Protein AF-A0A957VBH9-F1 (afdb_monomer_lite)

Foldseek 3Di:
DDFDDDPNHGADCPCVRNHDDDADPVCVPPPPVVVVCCVVVVDHDYDPPDPPVLVQVLLLQLLVLCVVQPQACVPVDPSSVRHGHPDDRCVVDPVVVSVVSNVDDPSVD

pLDDT: mean 92.96, std 6.67, range [58.19, 98.56]

Structure (mmCIF, N/CA/C/O backbone):
data_AF-A0A957VBH9-F1
#
_entry.id   AF-A0A957VBH9-F1
#
loop_
_atom_site.group_PDB
_atom_site.id
_atom_site.type_symbol
_atom_site.label_atom_id
_atom_site.label_alt_id
_atom_site.label_comp_id
_atom_site.label_asym_id
_atom_site.label_entity_id
_atom_site.label_seq_id
_atom_site.pdbx_PDB_ins_code
_atom_site.Cartn_x
_atom_site.Cartn_y
_atom_site.Cartn_z
_atom_site.occupancy
_atom_site.B_iso_or_equiv
_atom_site.auth_seq_id
_atom_site.auth_comp_id
_atom_site.auth_asym_id
_atom_site.auth_atom_id
_atom_site.pdbx_PDB_model_num
ATOM 1 N N . MET A 1 1 ? -24.168 -15.948 -15.153 1.00 58.19 1 MET A N 1
ATOM 2 C CA . MET A 1 1 ? -23.701 -15.420 -13.856 1.00 58.19 1 MET A CA 1
ATOM 3 C C . MET A 1 1 ? -22.205 -15.680 -13.802 1.00 58.19 1 MET A C 1
ATOM 5 O O . MET A 1 1 ? -21.815 -16.838 -13.860 1.00 58.19 1 MET A O 1
ATOM 9 N N . THR A 1 2 ? -21.379 -14.638 -13.876 1.00 79.75 2 THR A N 1
ATOM 10 C CA . THR A 1 2 ? -19.918 -14.786 -13.982 1.00 79.75 2 THR A CA 1
ATOM 11 C C . THR A 1 2 ? -19.342 -15.038 -12.594 1.00 79.75 2 THR A C 1
ATOM 13 O O . THR A 1 2 ? -19.565 -14.238 -11.690 1.00 79.75 2 THR A O 1
ATOM 16 N N . ILE A 1 3 ? -18.643 -16.158 -12.412 1.00 89.94 3 ILE A N 1
ATOM 17 C CA . ILE A 1 3 ? -17.927 -16.465 -11.169 1.00 89.94 3 ILE A CA 1
ATOM 18 C C . ILE A 1 3 ? -16.687 -15.576 -11.122 1.00 89.94 3 ILE A C 1
ATOM 20 O O . ILE A 1 3 ? -15.895 -15.575 -12.064 1.00 89.94 3 ILE A O 1
ATOM 24 N N . LEU A 1 4 ? -16.519 -14.821 -10.037 1.00 93.75 4 LEU A N 1
ATOM 25 C CA . LEU A 1 4 ? -15.296 -14.062 -9.813 1.00 93.75 4 LEU A CA 1
ATOM 26 C C . LEU A 1 4 ? -14.221 -15.002 -9.259 1.00 93.75 4 LEU A C 1
ATOM 28 O O . LEU A 1 4 ? -14.468 -15.737 -8.303 1.00 93.75 4 LEU A O 1
ATOM 32 N N . THR A 1 5 ? -13.033 -14.981 -9.859 1.00 95.12 5 THR A N 1
ATOM 33 C CA . THR A 1 5 ? -11.913 -15.844 -9.464 1.00 95.12 5 THR A CA 1
ATOM 34 C C . THR A 1 5 ? -10.653 -15.030 -9.193 1.00 95.12 5 THR A C 1
ATOM 36 O O . THR A 1 5 ? -10.381 -14.080 -9.923 1.00 95.12 5 THR A O 1
ATOM 39 N N . SER A 1 6 ? -9.843 -15.446 -8.218 1.00 92.88 6 SER A N 1
ATOM 40 C CA . SER A 1 6 ? -8.485 -14.941 -7.976 1.00 92.88 6 SER A CA 1
ATOM 41 C C . SER A 1 6 ? -7.496 -16.098 -8.063 1.00 92.88 6 SER A C 1
ATOM 43 O O . SER A 1 6 ? -7.688 -17.115 -7.400 1.00 92.88 6 SER A O 1
ATOM 45 N N . ASN A 1 7 ? -6.474 -15.986 -8.918 1.00 94.19 7 ASN A N 1
ATOM 46 C CA . ASN A 1 7 ? -5.524 -17.074 -9.202 1.00 94.19 7 ASN A CA 1
ATOM 47 C C . ASN A 1 7 ? -6.211 -18.421 -9.526 1.00 94.19 7 ASN A C 1
ATOM 49 O O . ASN A 1 7 ? -5.769 -19.479 -9.087 1.00 94.19 7 ASN A O 1
ATOM 53 N N . GLY A 1 8 ? -7.330 -18.380 -10.262 1.00 93.88 8 GLY A N 1
ATOM 54 C CA . GLY A 1 8 ? -8.121 -19.565 -10.625 1.00 93.88 8 GLY A CA 1
ATOM 55 C C . GLY A 1 8 ? -9.020 -20.122 -9.513 1.00 93.88 8 GLY A C 1
ATOM 56 O O . GLY A 1 8 ? -9.775 -21.058 -9.760 1.00 93.88 8 GLY A O 1
ATOM 57 N N . VAL A 1 9 ? -8.992 -19.543 -8.310 1.00 93.94 9 VAL A N 1
ATOM 58 C CA . VAL A 1 9 ? -9.848 -19.935 -7.184 1.00 93.94 9 VAL A CA 1
ATOM 59 C C . VAL A 1 9 ? -11.104 -19.073 -7.174 1.00 93.94 9 VAL A C 1
ATOM 61 O O . VAL A 1 9 ? -11.013 -17.845 -7.194 1.00 93.94 9 VAL A O 1
ATOM 64 N N . ALA A 1 10 ? -12.278 -19.704 -7.141 1.00 95.94 10 ALA A N 1
ATOM 65 C CA . ALA A 1 10 ? -13.549 -18.998 -7.009 1.00 95.94 10 ALA A CA 1
ATOM 66 C C . ALA A 1 10 ? -13.613 -18.248 -5.672 1.00 95.94 10 ALA A C 1
ATOM 68 O O . ALA A 1 10 ? -13.325 -18.815 -4.618 1.00 95.94 10 ALA A O 1
ATOM 69 N N . LEU A 1 11 ? -13.986 -16.971 -5.725 1.00 93.88 11 LEU A N 1
ATOM 70 C CA . LEU A 1 11 ? -14.163 -16.156 -4.532 1.00 93.88 11 LEU A CA 1
ATOM 71 C C . LEU A 1 11 ? -15.527 -16.439 -3.896 1.00 93.88 11 LEU A C 1
ATOM 73 O O . LEU A 1 11 ? -16.543 -16.512 -4.589 1.00 93.88 11 LEU A O 1
ATOM 77 N N . ASP A 1 12 ? -15.546 -16.565 -2.571 1.00 93.44 12 ASP A N 1
ATOM 78 C CA . ASP A 1 12 ? -16.783 -16.573 -1.793 1.00 93.44 12 ASP A CA 1
ATOM 79 C C . ASP A 1 12 ? -17.334 -15.146 -1.745 1.00 93.44 12 ASP A C 1
ATOM 81 O O . ASP A 1 12 ? -16.780 -14.283 -1.068 1.00 93.44 12 ASP A O 1
ATOM 85 N N . LEU A 1 13 ? -18.404 -14.902 -2.503 1.00 92.75 13 LEU A N 1
ATOM 86 C CA . LEU A 1 13 ? -19.056 -13.596 -2.604 1.00 92.75 13 LEU A CA 1
ATOM 87 C C . LEU A 1 13 ? -20.150 -13.388 -1.545 1.00 92.75 13 LEU A C 1
ATOM 89 O O . LEU A 1 13 ? -20.946 -12.456 -1.663 1.00 92.75 13 LEU A O 1
ATOM 93 N N . SER A 1 14 ? -20.244 -14.259 -0.535 1.00 93.12 14 SER A N 1
ATOM 94 C CA . SER A 1 14 ? -21.171 -14.051 0.575 1.00 93.12 14 SER A CA 1
ATOM 95 C C . SER A 1 14 ? -20.789 -12.792 1.368 1.00 93.12 14 SER A C 1
ATOM 97 O O . SER A 1 14 ? -19.600 -12.501 1.517 1.00 93.12 14 SER A O 1
ATOM 99 N N . PRO A 1 15 ? -21.759 -12.061 1.951 1.00 88.62 15 PRO A N 1
ATOM 100 C CA . PRO A 1 15 ? -21.479 -10.823 2.688 1.00 88.62 15 PRO A CA 1
ATOM 101 C C . PRO A 1 15 ? -20.463 -10.970 3.831 1.00 88.62 15 PRO A C 1
ATOM 103 O O . PRO A 1 15 ? -19.804 -10.006 4.199 1.00 88.62 15 PRO A O 1
ATOM 106 N N . ALA A 1 16 ? -20.315 -12.179 4.384 1.00 86.81 16 ALA A N 1
ATOM 107 C CA . ALA A 1 16 ? -19.354 -12.474 5.445 1.00 86.81 16 ALA A CA 1
ATOM 108 C C . ALA A 1 16 ? -17.891 -12.543 4.959 1.00 86.81 16 ALA A C 1
ATOM 110 O O . ALA A 1 16 ? -16.970 -12.460 5.770 1.00 86.81 16 ALA A O 1
ATOM 111 N N . ARG A 1 17 ? -17.663 -12.747 3.656 1.00 88.88 17 ARG A N 1
ATOM 112 C CA . ARG A 1 17 ? -16.328 -12.867 3.040 1.00 88.88 17 ARG A CA 1
ATOM 113 C C . ARG A 1 17 ? -16.053 -11.796 1.990 1.00 88.88 17 ARG A C 1
ATOM 115 O O . ARG A 1 17 ? -14.892 -11.537 1.684 1.00 88.88 17 ARG A O 1
ATOM 122 N N . PHE A 1 18 ? -17.101 -11.177 1.458 1.00 91.00 18 PHE A N 1
ATOM 123 C CA . PHE A 1 18 ? -17.038 -10.177 0.407 1.00 91.00 18 PHE A CA 1
ATOM 124 C C . PHE A 1 18 ? -17.988 -9.024 0.740 1.00 91.00 18 PHE A C 1
ATOM 126 O O . PHE A 1 18 ? -19.188 -9.077 0.474 1.00 91.00 18 PHE A O 1
ATOM 133 N N . GLY A 1 19 ? -17.438 -7.984 1.360 1.00 89.69 19 GLY A N 1
ATOM 134 C CA . GLY A 1 19 ? -18.187 -6.831 1.844 1.00 89.69 19 GLY A CA 1
ATOM 135 C C . GLY A 1 19 ? -17.268 -5.654 2.159 1.00 89.69 19 GLY A C 1
ATOM 136 O O . GLY A 1 19 ? -16.061 -5.704 1.911 1.00 89.69 19 GLY A O 1
ATOM 137 N N . GLU A 1 20 ? -17.848 -4.582 2.688 1.00 92.12 20 GLU A N 1
ATOM 138 C CA . GLU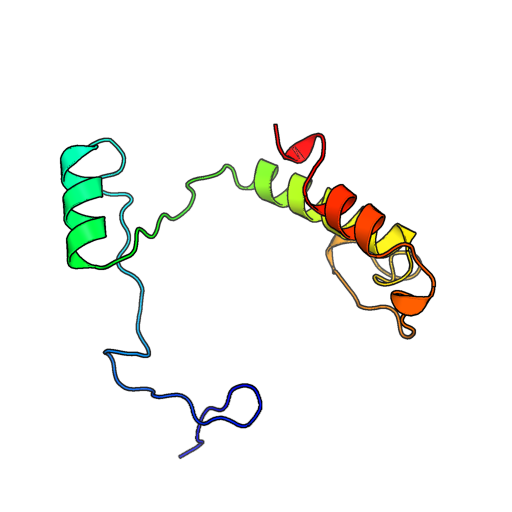 A 1 20 ? -17.098 -3.392 3.086 1.00 92.12 20 GLU A CA 1
ATOM 139 C C . GLU A 1 20 ? -16.493 -3.553 4.485 1.00 92.12 20 GLU A C 1
ATOM 141 O O . GLU A 1 20 ? -17.094 -4.151 5.376 1.00 92.12 20 GLU A O 1
ATOM 146 N N . LEU A 1 21 ? -15.302 -2.985 4.687 1.00 93.31 21 LEU A N 1
ATOM 147 C CA . LEU A 1 21 ? -14.685 -2.900 6.009 1.00 93.31 21 LEU A CA 1
ATOM 148 C C . LEU A 1 21 ? -15.298 -1.742 6.795 1.00 93.31 21 LEU A C 1
ATOM 150 O O . LEU A 1 21 ? -15.408 -0.625 6.284 1.00 93.31 21 LEU A O 1
ATOM 154 N N . ARG A 1 22 ? -15.624 -1.985 8.066 1.00 94.31 22 ARG A N 1
ATOM 155 C CA . ARG A 1 22 ? -16.129 -0.947 8.966 1.00 94.31 22 ARG A CA 1
ATOM 156 C C . ARG A 1 22 ? -15.026 0.060 9.291 1.00 94.31 22 ARG A C 1
ATOM 158 O O . ARG A 1 22 ? -13.986 -0.288 9.850 1.00 94.31 22 ARG A O 1
ATOM 165 N N . GLU A 1 23 ? -15.274 1.328 8.984 1.00 97.00 23 GLU A N 1
ATOM 166 C CA . GLU A 1 23 ? -14.364 2.422 9.334 1.00 97.00 23 GLU A CA 1
ATOM 167 C C . GLU A 1 23 ? -14.244 2.596 10.853 1.00 97.00 23 GLU A C 1
ATOM 169 O O . GLU A 1 23 ? -15.202 2.405 11.601 1.00 97.00 23 GLU A O 1
ATOM 174 N N . SER A 1 24 ? -13.043 2.947 11.310 1.00 98.06 24 SER A N 1
ATOM 175 C CA . SER A 1 24 ? -12.691 3.130 12.726 1.00 98.06 24 SER A CA 1
ATOM 176 C C . SER A 1 24 ? -12.241 4.553 13.063 1.00 98.06 24 SER A C 1
ATOM 178 O O . SER A 1 24 ? -11.749 4.817 14.159 1.00 98.06 24 SER A O 1
ATOM 180 N N . ASN A 1 25 ? -12.417 5.492 12.132 1.00 97.62 25 ASN A N 1
ATOM 181 C CA . ASN A 1 25 ? -12.086 6.904 12.321 1.00 97.62 25 ASN A CA 1
ATOM 182 C C . ASN A 1 25 ? -12.875 7.556 13.476 1.00 97.62 25 ASN A C 1
ATOM 184 O O . ASN A 1 25 ? -12.354 8.464 14.118 1.00 97.62 25 ASN A O 1
ATOM 188 N N . ASP A 1 26 ? -14.088 7.073 13.770 1.00 97.62 26 ASP A N 1
ATOM 189 C CA . ASP A 1 26 ? -14.964 7.536 14.859 1.00 97.62 26 ASP A CA 1
ATOM 190 C C . ASP A 1 26 ? -14.362 7.338 16.259 1.00 97.62 26 ASP A C 1
ATOM 192 O O . ASP A 1 26 ? -14.668 8.090 17.181 1.00 97.62 26 ASP A O 1
ATOM 196 N N . ILE A 1 27 ? -13.485 6.343 16.413 1.00 97.75 27 ILE A N 1
ATOM 197 C CA . ILE A 1 27 ? -12.894 5.941 17.697 1.00 97.75 27 ILE A CA 1
ATOM 198 C C . ILE A 1 27 ? -11.383 6.186 17.772 1.00 97.75 27 ILE A C 1
ATOM 200 O O . ILE A 1 27 ? -10.731 5.709 18.699 1.00 97.75 27 ILE A O 1
ATOM 204 N N . LEU A 1 28 ? -10.814 6.945 16.830 1.00 96.38 28 LEU A N 1
ATOM 205 C CA . LEU A 1 28 ? -9.364 7.135 16.684 1.00 96.38 28 LEU A CA 1
ATOM 206 C C . LEU A 1 28 ? -8.665 7.615 17.971 1.00 96.38 28 LEU A C 1
ATOM 208 O O . LEU A 1 28 ? -7.526 7.240 18.238 1.00 96.38 28 LEU A O 1
ATOM 212 N N . THR A 1 29 ? -9.343 8.424 18.784 1.00 97.19 29 THR A N 1
ATOM 213 C CA . THR A 1 29 ? -8.800 8.987 20.032 1.00 97.19 29 THR A CA 1
ATOM 214 C C . THR A 1 29 ? -9.096 8.138 21.273 1.00 97.19 29 THR A C 1
ATOM 216 O O . THR A 1 29 ? -8.655 8.483 22.369 1.00 97.19 29 THR A O 1
ATOM 219 N N . SER A 1 30 ? -9.811 7.017 21.132 1.00 98.06 30 SER A N 1
ATOM 220 C CA . SER A 1 30 ? -10.216 6.152 22.242 1.00 98.06 30 SER A CA 1
ATOM 221 C C . SER A 1 30 ? -9.482 4.817 22.203 1.00 98.06 30 SER A C 1
ATOM 223 O O . SER A 1 30 ? -9.923 3.845 21.594 1.00 98.06 30 SER A O 1
ATOM 225 N N . ALA A 1 31 ? -8.366 4.730 22.928 1.00 97.75 31 ALA A N 1
ATOM 226 C CA . ALA A 1 31 ? -7.575 3.502 23.002 1.00 97.75 31 ALA A CA 1
ATOM 227 C C . ALA A 1 31 ? -8.369 2.285 23.524 1.00 97.75 31 ALA A C 1
ATOM 229 O O . ALA A 1 31 ? -8.064 1.155 23.150 1.00 97.75 31 ALA A O 1
ATOM 230 N N . GLY A 1 32 ? -9.368 2.502 24.391 1.00 98.56 32 GLY A N 1
ATOM 231 C CA . GLY A 1 32 ? -10.268 1.446 24.869 1.00 98.56 32 GLY A CA 1
ATOM 232 C C . GLY A 1 32 ? -11.147 0.903 23.746 1.00 98.56 32 GLY A C 1
ATOM 233 O O . GLY A 1 32 ? -11.062 -0.281 23.431 1.00 98.56 32 GLY A O 1
ATOM 234 N N . ALA A 1 33 ? -11.881 1.791 23.071 1.00 98.31 33 ALA A N 1
ATOM 235 C CA . ALA A 1 33 ? -12.763 1.417 21.968 1.00 98.31 33 ALA A CA 1
ATOM 236 C C . ALA A 1 33 ? -11.996 0.794 20.787 1.00 98.31 33 ALA A C 1
ATOM 238 O O . ALA A 1 33 ? -12.498 -0.112 20.128 1.00 98.31 33 ALA A O 1
ATOM 239 N N . LEU A 1 34 ? -10.756 1.236 20.538 1.00 98.38 34 LEU A N 1
ATOM 240 C CA . LEU A 1 34 ? -9.877 0.623 19.538 1.00 98.38 34 LEU A CA 1
ATOM 241 C C . LEU A 1 34 ? -9.547 -0.836 19.875 1.00 98.38 34 LEU A C 1
ATOM 243 O O . LEU A 1 34 ? -9.588 -1.691 18.993 1.00 98.38 34 LEU A O 1
ATOM 247 N N . ARG A 1 35 ? -9.233 -1.136 21.142 1.00 98.50 35 ARG A N 1
ATOM 248 C CA . ARG A 1 35 ? -8.967 -2.514 21.584 1.00 98.50 35 ARG A CA 1
ATOM 249 C C . ARG A 1 35 ? -10.217 -3.383 21.523 1.00 98.50 35 ARG A C 1
ATOM 251 O O . ARG A 1 35 ? -10.112 -4.526 21.095 1.00 98.50 35 ARG A O 1
ATOM 258 N N . GLU A 1 36 ? -11.365 -2.842 21.919 1.00 98.38 36 GLU A N 1
ATOM 259 C CA . GLU A 1 36 ? -12.655 -3.536 21.838 1.00 98.38 36 GLU A CA 1
ATOM 260 C C . GLU A 1 36 ? -12.987 -3.898 20.387 1.00 98.38 36 GLU A C 1
ATOM 262 O O . GLU A 1 36 ? -13.148 -5.076 20.079 1.00 98.38 36 GLU A O 1
ATOM 267 N N . ARG A 1 37 ? -12.947 -2.929 19.461 1.00 97.69 37 ARG A N 1
ATOM 268 C CA . ARG A 1 37 ? -13.238 -3.188 18.042 1.00 97.69 37 ARG A CA 1
ATOM 269 C C . ARG A 1 37 ? -12.243 -4.159 17.407 1.00 97.69 37 ARG A C 1
ATOM 271 O O . ARG A 1 37 ? -12.652 -5.030 16.651 1.00 97.69 37 ARG A O 1
ATOM 278 N N . MET A 1 38 ? -10.954 -4.062 17.740 1.00 97.88 38 MET A N 1
ATOM 279 C CA . MET A 1 38 ? -9.955 -5.029 17.272 1.00 97.88 38 MET A CA 1
ATOM 280 C C . MET A 1 38 ? -10.242 -6.449 17.784 1.00 97.88 38 MET A C 1
ATOM 282 O O . MET A 1 38 ? -10.044 -7.409 17.044 1.00 97.88 38 MET A O 1
ATOM 286 N N . ALA A 1 39 ? -10.691 -6.599 19.034 1.00 98.19 39 ALA A N 1
ATOM 287 C CA . ALA A 1 39 ? -11.031 -7.902 19.603 1.00 98.19 39 ALA A CA 1
ATOM 288 C C . ALA A 1 39 ? -12.312 -8.496 18.989 1.00 98.19 39 ALA A C 1
ATOM 290 O O . ALA A 1 39 ? -12.381 -9.708 18.798 1.00 98.19 39 ALA A O 1
ATOM 291 N N . GLU A 1 40 ? -13.299 -7.656 18.674 1.00 96.62 40 GLU A N 1
ATOM 292 C CA . GLU A 1 40 ? -14.577 -8.063 18.078 1.00 96.62 40 GLU A CA 1
ATOM 293 C C . GLU A 1 40 ? -14.458 -8.383 16.581 1.00 96.62 40 GLU A C 1
ATOM 295 O O . GLU A 1 40 ? -14.941 -9.417 16.126 1.00 96.62 40 GLU A O 1
ATOM 300 N N . GLU A 1 41 ? -13.805 -7.508 15.816 1.00 94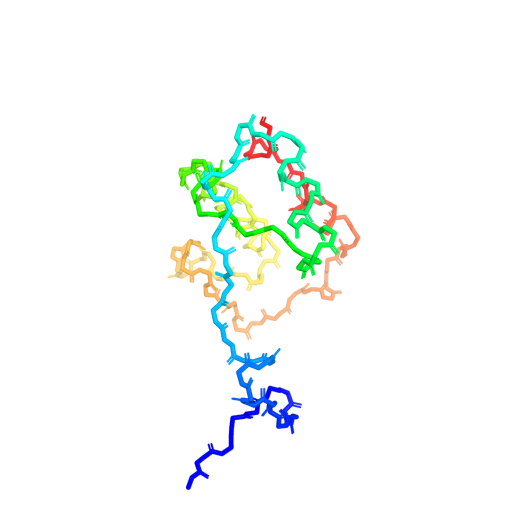.00 41 GLU A N 1
ATOM 301 C CA . GLU A 1 41 ? -13.772 -7.563 14.349 1.00 94.00 41 GLU A CA 1
ATOM 302 C C . GLU A 1 41 ? -12.488 -8.220 13.811 1.00 94.00 41 GLU A C 1
ATOM 304 O O . GLU A 1 41 ? -12.446 -8.681 12.671 1.00 94.00 41 GLU A O 1
ATOM 309 N N . GLY A 1 42 ? -11.410 -8.264 14.604 1.00 95.88 42 GLY A N 1
ATOM 310 C CA . GLY A 1 42 ? -10.099 -8.775 14.185 1.00 95.88 42 GLY A CA 1
ATOM 311 C C . GLY A 1 42 ? -9.293 -7.816 13.299 1.00 95.88 42 GLY A C 1
ATOM 312 O O . GLY A 1 42 ? -8.210 -8.177 12.833 1.00 95.88 42 GLY A O 1
ATOM 313 N N . TYR A 1 43 ? -9.796 -6.603 13.057 1.00 96.25 43 TYR A N 1
ATOM 314 C CA . TYR A 1 43 ? -9.124 -5.561 12.285 1.00 96.25 43 TYR A CA 1
ATOM 315 C C . TYR A 1 43 ? -9.529 -4.158 12.755 1.00 96.25 43 TYR A C 1
ATOM 317 O O . TYR A 1 43 ? -10.531 -3.964 13.441 1.00 96.25 43 TYR A O 1
ATOM 325 N N . LEU A 1 44 ? -8.754 -3.160 12.327 1.00 97.62 44 LEU A N 1
ATOM 326 C CA . LEU A 1 44 ? -9.109 -1.745 12.390 1.00 97.62 44 LEU A CA 1
ATOM 327 C C . LEU A 1 44 ? -8.842 -1.129 11.020 1.00 97.62 44 LEU A C 1
ATOM 329 O O . LEU A 1 44 ? -7.724 -1.200 10.509 1.00 97.62 44 LEU A O 1
ATOM 333 N N . PHE A 1 45 ? -9.867 -0.531 10.422 1.00 97.19 45 PHE A N 1
ATOM 334 C CA . PHE A 1 45 ? -9.745 0.133 9.131 1.00 97.19 45 PHE A CA 1
ATOM 335 C C . PHE A 1 45 ? -9.854 1.647 9.301 1.00 97.19 45 PHE A C 1
ATOM 337 O O . PHE A 1 45 ? -10.871 2.157 9.767 1.00 97.19 45 PHE A O 1
ATOM 344 N N . PHE A 1 46 ? -8.806 2.367 8.905 1.00 96.94 46 PHE A N 1
ATOM 345 C CA . PHE A 1 46 ? -8.763 3.824 8.954 1.00 96.94 46 PHE A CA 1
ATOM 346 C C . PHE A 1 46 ? -8.625 4.404 7.554 1.00 96.94 46 PHE A C 1
ATOM 348 O O . PHE A 1 46 ? -7.726 4.029 6.797 1.00 96.94 46 PHE A O 1
ATOM 355 N N . ARG A 1 47 ? -9.459 5.391 7.233 1.00 95.69 47 ARG A N 1
ATOM 356 C CA . ARG A 1 47 ? -9.258 6.238 6.057 1.00 95.69 47 ARG A CA 1
ATOM 357 C C . ARG A 1 47 ? -8.422 7.452 6.425 1.00 95.69 47 ARG A C 1
ATOM 359 O O . ARG A 1 47 ? -8.650 8.066 7.461 1.00 95.69 47 ARG A O 1
ATOM 366 N N . GLY A 1 48 ? -7.465 7.807 5.569 1.00 94.06 48 GLY A N 1
ATOM 367 C CA . GLY A 1 48 ? -6.674 9.031 5.736 1.00 94.06 48 GLY A CA 1
ATOM 368 C C . GLY A 1 48 ? -5.849 9.085 7.025 1.00 94.06 48 GLY A C 1
ATOM 369 O O . GLY A 1 48 ? -5.594 10.176 7.519 1.00 94.06 48 GLY A O 1
ATOM 370 N N . LEU A 1 49 ? -5.451 7.931 7.581 1.00 94.19 49 LEU A N 1
ATOM 371 C CA . LEU A 1 49 ? -4.617 7.880 8.790 1.00 94.19 49 LEU A CA 1
ATOM 372 C C . LEU A 1 49 ? -3.245 8.535 8.571 1.00 94.19 49 LEU A C 1
ATOM 374 O O . LEU A 1 49 ? -2.713 9.175 9.470 1.00 94.19 49 LEU A O 1
ATOM 378 N N . MET A 1 50 ? -2.695 8.372 7.367 1.00 91.94 50 MET A N 1
ATOM 379 C CA . MET A 1 50 ? -1.449 8.997 6.930 1.00 91.94 50 MET A CA 1
ATOM 380 C C . MET A 1 50 ? -1.756 10.143 5.956 1.00 91.94 50 MET A C 1
ATOM 382 O O . MET A 1 50 ? -2.647 9.979 5.112 1.00 91.94 50 MET A O 1
ATOM 386 N N . PRO A 1 51 ? -1.006 11.263 6.003 1.00 93.50 51 PRO A N 1
ATOM 387 C CA . PRO A 1 51 ? -1.095 12.308 4.990 1.00 93.50 51 PRO A CA 1
ATOM 388 C C . PRO A 1 51 ? -0.860 11.733 3.592 1.00 93.50 51 PRO A C 1
ATOM 390 O O . PRO A 1 51 ? 0.051 10.929 3.373 1.00 93.50 51 PRO A O 1
ATOM 393 N N . ARG A 1 52 ? -1.687 12.145 2.630 1.00 94.75 52 ARG A N 1
ATOM 394 C CA . ARG A 1 52 ? -1.655 11.608 1.264 1.00 94.75 52 ARG A CA 1
ATOM 395 C C . ARG A 1 52 ? -0.300 11.842 0.599 1.00 94.75 52 ARG A C 1
ATOM 397 O O . ARG A 1 52 ? 0.193 10.976 -0.116 1.00 94.75 52 ARG A O 1
ATOM 404 N N . GLU A 1 53 ? 0.290 13.000 0.842 1.00 94.44 53 GLU A N 1
ATOM 405 C CA . GLU A 1 53 ? 1.563 13.434 0.278 1.00 94.44 53 GLU A CA 1
ATOM 406 C C . GLU A 1 53 ? 2.697 12.527 0.764 1.00 94.44 53 GLU A C 1
ATOM 408 O O . GLU A 1 53 ? 3.454 12.019 -0.056 1.00 94.44 53 GLU A O 1
ATOM 413 N N . THR A 1 54 ? 2.740 12.206 2.062 1.00 93.19 54 THR A N 1
ATOM 414 C CA . THR A 1 54 ? 3.701 11.246 2.632 1.00 93.19 54 THR A CA 1
ATOM 415 C C . THR A 1 54 ? 3.602 9.882 1.949 1.00 93.19 54 THR A C 1
ATOM 417 O O . THR A 1 54 ? 4.614 9.301 1.563 1.00 93.19 54 THR A O 1
ATOM 420 N N . VAL A 1 55 ? 2.380 9.383 1.728 1.00 93.56 55 VAL A N 1
ATOM 421 C CA . VAL A 1 55 ? 2.160 8.102 1.034 1.00 93.56 55 VAL A CA 1
ATOM 422 C C . VAL A 1 55 ? 2.655 8.157 -0.415 1.00 93.56 55 VAL A C 1
ATOM 424 O O . VAL A 1 55 ? 3.235 7.188 -0.908 1.00 93.56 55 VAL A O 1
ATOM 427 N N . LEU A 1 56 ? 2.436 9.273 -1.112 1.00 95.81 56 LEU A N 1
ATOM 428 C CA . LEU A 1 56 ? 2.875 9.436 -2.496 1.00 95.81 56 LEU A CA 1
ATOM 429 C C . LEU A 1 56 ? 4.392 9.558 -2.631 1.00 95.81 56 LEU A C 1
ATOM 431 O O . LEU A 1 56 ? 4.945 8.971 -3.561 1.00 95.81 56 LEU A O 1
ATOM 435 N N . GLU A 1 57 ? 5.060 10.249 -1.712 1.00 95.25 57 GLU A N 1
ATOM 436 C CA . GLU A 1 57 ? 6.523 10.323 -1.696 1.00 95.25 57 GLU A CA 1
ATOM 437 C C . GLU A 1 57 ? 7.145 8.958 -1.382 1.00 95.25 57 GLU A C 1
ATOM 439 O O . GLU A 1 57 ? 8.047 8.514 -2.095 1.00 95.25 57 GLU A O 1
ATOM 444 N N . ALA A 1 58 ? 6.594 8.218 -0.413 1.00 94.25 58 ALA A N 1
ATOM 445 C CA . ALA A 1 58 ? 7.028 6.850 -0.130 1.00 94.25 58 ALA A CA 1
ATOM 446 C C . ALA A 1 58 ? 6.821 5.928 -1.341 1.00 94.25 58 ALA A C 1
ATOM 448 O O . ALA A 1 58 ? 7.723 5.178 -1.724 1.00 94.25 58 ALA A O 1
ATOM 449 N N . ARG A 1 59 ? 5.663 6.032 -2.010 1.00 95.81 59 ARG A N 1
ATOM 450 C CA . ARG A 1 59 ? 5.401 5.327 -3.272 1.00 95.81 59 ARG A CA 1
ATOM 451 C C . ARG A 1 59 ? 6.455 5.681 -4.320 1.00 95.81 59 ARG A C 1
ATOM 453 O O . ARG A 1 59 ? 7.011 4.772 -4.927 1.00 95.81 59 ARG A O 1
ATOM 460 N N . ARG A 1 60 ? 6.745 6.967 -4.533 1.00 96.56 60 ARG A N 1
ATOM 461 C CA . ARG A 1 60 ? 7.750 7.415 -5.506 1.00 96.56 60 ARG A CA 1
ATOM 462 C C . ARG A 1 60 ? 9.115 6.803 -5.217 1.00 96.56 60 ARG A C 1
ATOM 464 O O . ARG A 1 60 ? 9.754 6.297 -6.137 1.00 96.56 60 ARG A O 1
ATOM 471 N N . GLU A 1 61 ? 9.536 6.805 -3.956 1.00 96.12 61 GLU A N 1
ATOM 472 C CA . GLU A 1 61 ? 10.823 6.248 -3.543 1.00 96.12 61 GLU A CA 1
ATOM 473 C C . GLU A 1 61 ? 10.921 4.739 -3.832 1.00 96.12 61 GLU A C 1
ATOM 475 O O . GLU A 1 61 ? 11.926 4.277 -4.374 1.00 96.12 61 GLU A O 1
ATOM 480 N N . ILE A 1 62 ? 9.865 3.971 -3.539 1.00 95.81 62 ILE A N 1
ATOM 481 C CA . ILE A 1 62 ? 9.796 2.538 -3.875 1.00 95.81 62 ILE A CA 1
ATOM 482 C C . ILE A 1 62 ? 9.922 2.340 -5.386 1.00 95.81 62 ILE A C 1
ATOM 484 O O . ILE A 1 62 ? 10.752 1.551 -5.837 1.00 95.81 62 ILE A O 1
ATOM 488 N N . LEU A 1 63 ? 9.123 3.058 -6.179 1.00 96.75 63 LEU A N 1
ATOM 489 C CA . LEU A 1 63 ? 9.098 2.871 -7.630 1.00 96.75 63 LEU A CA 1
ATOM 490 C C . LEU A 1 63 ? 10.439 3.258 -8.278 1.00 96.75 63 LEU A C 1
ATOM 492 O O . LEU A 1 63 ? 10.877 2.591 -9.210 1.00 96.75 63 LEU A O 1
ATOM 496 N N . LEU A 1 64 ? 11.146 4.261 -7.745 1.00 96.06 64 LEU A N 1
ATOM 497 C CA . LEU A 1 64 ? 12.503 4.610 -8.185 1.00 96.06 64 LEU A CA 1
ATOM 498 C C . LEU A 1 64 ? 13.518 3.487 -7.926 1.00 96.06 64 LEU A C 1
ATOM 500 O O . LEU A 1 64 ? 14.377 3.230 -8.772 1.00 96.06 64 LEU A O 1
ATOM 504 N N . LYS A 1 65 ? 13.414 2.780 -6.794 1.00 95.19 65 LYS A N 1
ATOM 505 C CA . LYS A 1 65 ? 14.267 1.612 -6.507 1.00 95.19 65 LYS A CA 1
ATOM 506 C C . LYS A 1 65 ? 14.005 0.478 -7.496 1.00 95.19 65 LYS A C 1
ATOM 508 O O . LYS A 1 65 ? 14.954 -0.094 -8.023 1.00 95.19 65 LYS A O 1
ATOM 513 N N . TYR A 1 66 ? 12.737 0.203 -7.807 1.00 96.25 66 TYR A N 1
ATOM 514 C CA . TYR A 1 66 ? 12.369 -0.767 -8.845 1.00 96.25 66 TYR A CA 1
ATOM 515 C C . TYR A 1 66 ? 12.834 -0.338 -10.246 1.00 96.25 66 TYR A C 1
ATOM 517 O O . TYR A 1 66 ? 13.301 -1.175 -11.016 1.00 96.25 66 TYR A O 1
ATOM 525 N N . ALA A 1 67 ? 12.772 0.954 -10.576 1.00 96.00 67 ALA A N 1
ATOM 526 C CA . ALA A 1 67 ? 13.286 1.469 -11.844 1.00 96.00 67 ALA A CA 1
ATOM 527 C C . ALA A 1 67 ? 14.816 1.348 -11.940 1.00 96.00 67 ALA A C 1
ATOM 529 O O . ALA A 1 67 ? 15.344 1.028 -13.000 1.00 96.00 67 ALA A O 1
ATOM 530 N N . THR A 1 68 ? 15.532 1.525 -10.825 1.00 93.88 68 THR A N 1
ATOM 531 C CA . THR A 1 68 ? 16.999 1.387 -10.767 1.00 93.88 68 THR A CA 1
ATOM 532 C C . THR A 1 68 ? 17.455 -0.031 -11.108 1.00 93.88 68 THR A C 1
ATOM 534 O O . THR A 1 68 ? 18.490 -0.203 -11.746 1.00 93.88 68 THR A O 1
ATOM 537 N N . ILE A 1 69 ? 16.680 -1.047 -10.720 1.00 94.44 69 ILE A N 1
ATOM 538 C CA . ILE A 1 69 ? 16.956 -2.442 -11.087 1.00 94.44 69 ILE A CA 1
ATOM 539 C C . ILE A 1 69 ? 16.323 -2.854 -12.422 1.00 94.44 69 ILE A C 1
ATOM 541 O O . ILE A 1 69 ? 16.468 -3.998 -12.830 1.00 94.44 69 ILE A O 1
ATOM 545 N N . GLY A 1 70 ? 15.624 -1.944 -13.103 1.00 94.94 70 GLY A N 1
ATOM 546 C CA . GLY A 1 70 ? 15.025 -2.191 -14.412 1.00 94.94 70 GLY A CA 1
ATOM 547 C C . GLY A 1 70 ? 13.687 -2.932 -14.396 1.00 94.94 70 GLY A C 1
ATOM 548 O O . GLY A 1 70 ? 13.223 -3.306 -15.465 1.00 94.94 70 GLY A O 1
ATOM 549 N N . GLU A 1 71 ? 13.038 -3.129 -13.246 1.00 96.06 71 GLU A N 1
ATOM 550 C CA . GLU A 1 71 ? 11.708 -3.768 -13.164 1.00 96.06 71 GLU A CA 1
ATOM 551 C C . GLU A 1 71 ? 10.563 -2.826 -13.551 1.00 96.06 71 GLU A C 1
ATOM 553 O O . GLU A 1 71 ? 9.534 -3.262 -14.068 1.00 96.06 71 GLU A O 1
ATOM 558 N N . ILE A 1 72 ? 10.743 -1.528 -13.306 1.00 97.31 72 ILE A N 1
ATOM 559 C CA . ILE A 1 72 ? 9.834 -0.477 -13.769 1.00 97.31 72 ILE A CA 1
ATOM 560 C C . ILE A 1 72 ? 10.491 0.263 -14.925 1.00 97.31 72 ILE A C 1
ATOM 562 O O . ILE A 1 72 ? 11.646 0.682 -14.813 1.00 97.31 72 ILE A O 1
ATOM 566 N N . ASP A 1 73 ? 9.735 0.484 -16.000 1.00 97.00 73 ASP A N 1
ATOM 567 C CA . ASP A 1 73 ? 10.192 1.244 -17.160 1.00 97.00 73 ASP A CA 1
ATOM 568 C C . ASP A 1 73 ? 10.150 2.749 -16.872 1.00 97.00 73 ASP A C 1
ATOM 570 O O . ASP A 1 73 ? 9.301 3.493 -17.360 1.00 97.00 73 ASP A O 1
ATOM 574 N N . GLY A 1 74 ? 11.092 3.205 -16.049 1.00 95.31 74 GLY A N 1
ATOM 575 C CA . GLY A 1 74 ? 11.302 4.626 -15.785 1.00 95.31 74 GLY A CA 1
ATOM 576 C C . GLY A 1 74 ? 12.011 5.371 -16.921 1.00 95.31 74 GLY A C 1
ATOM 577 O O . GLY A 1 74 ? 12.241 6.571 -16.788 1.00 95.31 74 GLY A O 1
ATOM 578 N N . ILE A 1 75 ? 12.407 4.678 -17.998 1.00 94.38 75 ILE A N 1
ATOM 579 C CA . ILE A 1 75 ? 13.099 5.279 -19.146 1.00 94.38 75 ILE A CA 1
ATOM 580 C C . ILE A 1 75 ? 12.074 5.842 -20.128 1.00 94.38 75 ILE A C 1
ATOM 582 O O . ILE A 1 75 ? 12.204 6.987 -20.557 1.00 94.38 75 ILE A O 1
ATOM 586 N N . ASN A 1 76 ? 11.056 5.049 -20.474 1.00 96.75 76 ASN A N 1
ATOM 587 C CA . ASN A 1 76 ? 10.040 5.443 -21.450 1.00 96.75 76 ASN A CA 1
ATOM 588 C C . ASN A 1 76 ? 8.772 6.010 -20.800 1.00 96.75 76 ASN A C 1
ATOM 590 O O . ASN A 1 76 ? 7.989 6.672 -21.483 1.00 96.75 76 ASN A O 1
ATOM 594 N N . HIS A 1 77 ? 8.568 5.783 -19.498 1.00 97.31 77 HIS A N 1
ATOM 595 C CA . HIS A 1 77 ? 7.372 6.213 -18.777 1.00 97.31 77 HIS A CA 1
ATOM 596 C C . HIS A 1 77 ? 7.713 6.966 -17.482 1.00 97.31 77 HIS A C 1
ATOM 598 O O . HIS A 1 77 ? 8.727 6.688 -16.835 1.00 97.31 77 HIS A O 1
ATOM 604 N N . PRO A 1 78 ? 6.859 7.908 -17.036 1.00 98.12 78 PRO A N 1
ATOM 605 C CA . PRO A 1 78 ? 6.971 8.481 -15.702 1.00 98.12 78 PRO A CA 1
ATOM 606 C C . PRO A 1 78 ? 6.912 7.393 -14.623 1.00 98.12 78 PRO A C 1
ATOM 608 O O . PRO A 1 78 ? 5.965 6.613 -14.557 1.00 98.12 78 PRO A O 1
ATOM 611 N N . VAL A 1 79 ? 7.880 7.393 -13.701 1.00 97.81 79 VAL A N 1
ATOM 612 C CA . VAL A 1 79 ? 8.030 6.328 -12.689 1.00 97.81 79 VAL A CA 1
ATOM 613 C C . VAL A 1 79 ? 6.762 6.067 -11.860 1.00 97.81 79 VAL A C 1
ATOM 615 O O . VAL A 1 79 ? 6.498 4.935 -11.467 1.00 97.81 79 VAL A O 1
ATOM 618 N N . MET A 1 80 ? 5.942 7.098 -11.622 1.00 98.06 80 MET A N 1
ATOM 619 C CA . MET A 1 80 ? 4.712 6.998 -10.824 1.00 98.06 80 MET A CA 1
ATOM 620 C C . MET A 1 80 ? 3.575 6.231 -11.511 1.00 98.06 80 MET A C 1
ATOM 622 O O . MET A 1 80 ? 2.674 5.754 -10.810 1.00 98.06 80 MET A O 1
ATOM 626 N N . GLU A 1 81 ? 3.633 6.068 -12.836 1.00 98.06 81 GLU A N 1
ATOM 627 C CA . GLU A 1 81 ? 2.711 5.210 -13.592 1.00 98.06 81 GLU A CA 1
ATOM 628 C C . GLU A 1 81 ? 2.964 3.721 -13.322 1.00 98.06 81 GLU A C 1
ATOM 630 O O . GLU A 1 81 ? 2.079 2.905 -13.558 1.00 98.06 81 GLU A O 1
ATOM 635 N N . ALA A 1 82 ? 4.125 3.372 -12.747 1.00 97.50 82 ALA A N 1
ATOM 636 C CA . ALA A 1 82 ? 4.483 2.013 -12.340 1.00 97.50 82 ALA A CA 1
ATOM 637 C C . ALA A 1 82 ? 4.344 0.975 -13.470 1.00 97.50 82 ALA A C 1
ATOM 639 O O . ALA A 1 82 ? 3.942 -0.165 -13.233 1.00 97.50 82 ALA A O 1
ATOM 640 N N . ILE A 1 83 ? 4.674 1.377 -14.699 1.00 97.50 83 ILE A N 1
ATOM 641 C CA . ILE A 1 83 ? 4.667 0.491 -15.862 1.00 97.50 83 ILE A CA 1
ATOM 642 C C . ILE A 1 83 ? 5.794 -0.528 -15.714 1.00 97.50 83 ILE A C 1
ATOM 644 O O . ILE A 1 83 ? 6.956 -0.161 -15.535 1.00 97.50 83 ILE A O 1
ATOM 648 N N . GLN A 1 84 ? 5.444 -1.811 -15.774 1.00 96.25 84 GLN A N 1
ATOM 649 C CA . GLN A 1 84 ? 6.422 -2.890 -15.736 1.00 96.25 84 GLN A CA 1
ATOM 650 C C . GLN A 1 84 ? 7.293 -2.846 -16.993 1.00 96.25 84 GLN A C 1
ATOM 652 O O . GLN A 1 84 ? 6.786 -2.711 -18.109 1.00 96.25 84 GLN A O 1
ATOM 657 N N . SER A 1 85 ? 8.596 -3.024 -16.818 1.00 95.25 85 SER A N 1
ATOM 658 C CA . SER A 1 85 ? 9.498 -3.262 -17.937 1.00 95.25 85 SER A CA 1
ATOM 659 C C . SER A 1 85 ? 9.123 -4.533 -18.699 1.00 95.25 85 SER A C 1
ATOM 661 O O . SER A 1 85 ? 8.702 -5.536 -18.129 1.00 95.25 85 SER A O 1
ATOM 663 N N . SER A 1 86 ? 9.364 -4.535 -20.011 1.00 93.19 86 SER A N 1
ATOM 664 C CA . SER A 1 86 ? 9.156 -5.719 -20.866 1.00 93.19 86 SER A CA 1
ATOM 665 C C . SER A 1 86 ? 10.046 -6.920 -20.508 1.00 93.19 86 SER A C 1
ATOM 667 O O . SER A 1 86 ? 9.805 -8.035 -20.972 1.00 93.19 86 SER A O 1
ATOM 669 N N . ARG A 1 87 ? 11.093 -6.696 -19.710 1.00 89.31 87 ARG A N 1
ATOM 670 C CA . ARG A 1 87 ? 12.022 -7.710 -19.211 1.00 89.31 87 ARG A CA 1
ATOM 671 C C . ARG A 1 87 ? 12.119 -7.600 -17.699 1.00 89.31 87 ARG A C 1
ATOM 673 O O . ARG A 1 87 ? 12.071 -6.496 -17.167 1.00 89.31 87 ARG A O 1
ATOM 680 N N . THR A 1 88 ? 12.321 -8.742 -17.051 1.00 88.06 88 THR A N 1
ATOM 681 C CA . THR A 1 88 ? 12.665 -8.805 -15.632 1.00 88.06 88 THR A CA 1
ATOM 682 C C . THR A 1 88 ? 14.167 -9.007 -15.460 1.00 88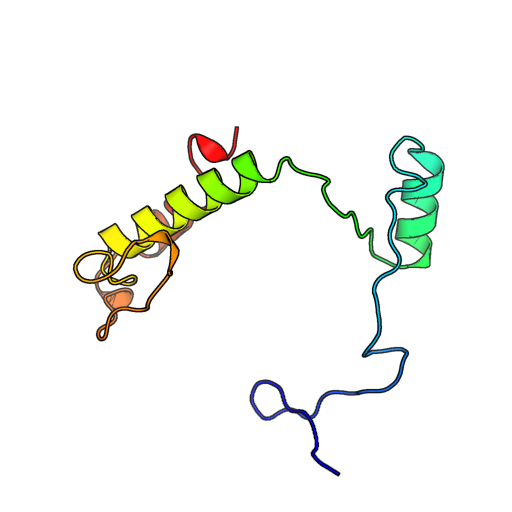.06 88 THR A C 1
ATOM 684 O O . THR A 1 88 ? 14.825 -9.706 -16.236 1.00 88.06 88 THR A O 1
ATOM 687 N N . PHE A 1 89 ? 14.696 -8.367 -14.434 1.00 86.38 89 PHE A N 1
ATOM 688 C CA . PHE A 1 89 ? 16.074 -8.378 -13.987 1.00 86.38 89 PHE A CA 1
ATOM 689 C C . PHE A 1 89 ? 16.171 -8.807 -12.514 1.00 86.38 89 PHE A C 1
ATOM 691 O O . PHE A 1 89 ? 17.269 -8.784 -11.961 1.00 86.38 89 PHE A O 1
ATOM 698 N N . VAL A 1 90 ? 15.067 -9.232 -11.874 1.00 83.19 90 VAL A N 1
ATOM 699 C CA . VAL A 1 90 ? 15.052 -9.704 -10.472 1.00 83.19 90 VAL A CA 1
ATO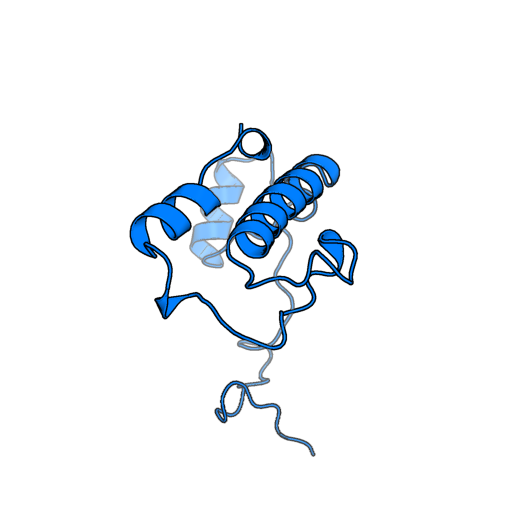M 700 C C . VAL A 1 90 ? 16.127 -10.766 -10.213 1.00 83.19 90 VAL A C 1
ATOM 702 O O . VAL A 1 90 ? 16.829 -10.698 -9.206 1.00 83.19 90 VAL A O 1
ATOM 705 N N . ASP A 1 91 ? 16.321 -11.701 -11.144 1.00 86.50 91 ASP A N 1
ATOM 706 C CA . ASP A 1 91 ? 17.317 -12.776 -11.009 1.00 86.50 91 ASP A CA 1
ATOM 707 C C . ASP A 1 91 ? 18.770 -12.293 -11.178 1.00 86.50 91 ASP A C 1
ATOM 709 O O . ASP A 1 91 ? 19.717 -13.027 -10.903 1.00 86.50 91 ASP A O 1
ATOM 713 N N . GLN A 1 92 ? 18.959 -11.055 -11.641 1.00 89.62 92 GLN A N 1
ATOM 714 C CA . GLN A 1 92 ? 20.262 -10.435 -11.897 1.00 89.62 92 GLN A CA 1
ATOM 715 C C . GLN A 1 92 ? 20.682 -9.478 -10.774 1.00 89.62 92 GLN A C 1
ATOM 717 O O . GLN A 1 92 ? 21.768 -8.899 -10.834 1.00 89.62 92 GLN A O 1
ATOM 722 N N . VAL A 1 93 ? 19.851 -9.307 -9.742 1.00 90.50 93 VAL A N 1
ATOM 723 C CA . VAL A 1 93 ? 20.136 -8.425 -8.608 1.00 90.50 93 VAL A CA 1
ATOM 724 C C . VAL A 1 93 ? 20.281 -9.196 -7.304 1.00 90.50 93 VAL A C 1
ATOM 726 O O . VAL A 1 93 ? 19.760 -10.294 -7.119 1.00 90.50 93 VAL A O 1
ATOM 729 N N . ASN A 1 94 ? 20.972 -8.590 -6.338 1.00 93.94 94 ASN A N 1
ATOM 730 C CA . ASN A 1 94 ? 20.963 -9.088 -4.969 1.00 93.94 94 ASN A CA 1
ATOM 731 C C . ASN A 1 94 ? 19.579 -8.839 -4.347 1.00 93.94 94 ASN A C 1
ATOM 733 O O . ASN A 1 94 ? 19.326 -7.783 -3.764 1.00 93.94 94 ASN A O 1
ATOM 737 N N . LEU A 1 95 ? 18.688 -9.826 -4.467 1.00 90.12 95 LEU A N 1
ATOM 738 C CA . LEU A 1 95 ? 17.295 -9.719 -4.035 1.00 90.12 95 LEU A CA 1
ATOM 739 C C . LEU A 1 95 ? 17.148 -9.390 -2.544 1.00 90.12 95 LEU A C 1
ATOM 741 O O . LEU A 1 95 ? 16.231 -8.660 -2.165 1.00 90.12 95 LEU A O 1
ATOM 745 N N . ARG A 1 96 ? 18.054 -9.886 -1.690 1.00 92.31 96 ARG A N 1
ATOM 746 C CA . ARG A 1 96 ? 18.039 -9.571 -0.255 1.00 92.31 96 ARG A CA 1
ATOM 747 C C . ARG A 1 96 ? 18.296 -8.082 -0.034 1.00 92.31 96 ARG A C 1
ATOM 749 O O . ARG A 1 96 ? 17.465 -7.419 0.581 1.00 92.31 96 ARG A O 1
ATOM 756 N N . ALA A 1 97 ? 19.395 -7.566 -0.585 1.00 92.25 97 ALA A N 1
ATOM 757 C CA . ALA A 1 97 ? 19.749 -6.153 -0.460 1.00 92.25 97 ALA A CA 1
ATOM 758 C C . ALA A 1 97 ? 18.666 -5.245 -1.067 1.00 92.25 97 ALA A C 1
ATOM 760 O O . ALA A 1 97 ? 18.289 -4.234 -0.478 1.00 92.25 97 ALA A O 1
ATOM 761 N N . PHE A 1 98 ? 18.102 -5.640 -2.210 1.00 92.50 98 PHE A N 1
ATOM 762 C CA . PHE A 1 98 ? 16.994 -4.918 -2.827 1.00 92.50 98 PHE A CA 1
ATOM 763 C C . PHE A 1 98 ? 15.749 -4.891 -1.925 1.00 92.50 98 PHE A C 1
ATOM 765 O O . PHE A 1 98 ? 15.195 -3.820 -1.673 1.00 92.50 98 PHE A O 1
ATOM 772 N N . THR A 1 99 ? 15.348 -6.039 -1.372 1.00 90.12 99 THR A N 1
ATOM 773 C CA . THR A 1 99 ? 14.184 -6.152 -0.474 1.00 90.12 99 THR A CA 1
ATOM 774 C C . THR A 1 99 ? 14.358 -5.330 0.807 1.00 90.12 99 THR A C 1
ATOM 776 O O . THR A 1 99 ? 13.398 -4.754 1.314 1.00 90.12 99 THR A O 1
ATOM 779 N N . GLU A 1 100 ? 15.575 -5.249 1.339 1.00 91.56 100 GLU A N 1
ATOM 780 C CA . GLU A 1 100 ? 15.897 -4.373 2.471 1.00 91.56 100 GLU A CA 1
ATOM 781 C C . GLU A 1 100 ? 15.793 -2.892 2.074 1.00 91.56 100 GLU A C 1
ATOM 783 O O . GLU A 1 100 ? 15.199 -2.088 2.800 1.00 91.56 100 GLU A O 1
ATOM 788 N N . SER A 1 101 ? 16.282 -2.534 0.882 1.00 91.25 101 SER A N 1
ATOM 789 C CA . SER A 1 101 ? 16.237 -1.155 0.388 1.00 91.25 101 SER A CA 1
ATOM 790 C C . SER A 1 101 ? 14.810 -0.627 0.219 1.00 91.25 101 SER A C 1
ATOM 792 O O . SER A 1 101 ? 14.552 0.528 0.540 1.00 91.25 101 SER A O 1
ATOM 794 N N . VAL A 1 102 ? 13.850 -1.448 -0.227 1.00 91.75 102 VAL A N 1
ATOM 795 C CA . VAL A 1 102 ? 12.455 -1.005 -0.426 1.00 91.75 102 VAL A CA 1
ATOM 796 C C . VAL A 1 102 ? 11.680 -0.822 0.882 1.00 91.75 102 VAL A C 1
ATOM 798 O O . VAL A 1 102 ? 10.586 -0.281 0.843 1.00 91.75 102 VAL A O 1
ATOM 801 N N . ARG A 1 103 ? 12.221 -1.249 2.032 1.00 88.94 103 ARG A N 1
ATOM 802 C CA . ARG A 1 103 ? 11.589 -1.118 3.364 1.00 88.94 103 ARG A CA 1
ATOM 803 C C . ARG A 1 103 ? 12.147 0.034 4.201 1.00 88.94 103 ARG A C 1
ATOM 805 O O . ARG A 1 103 ? 11.761 0.200 5.352 1.00 88.94 103 ARG A O 1
ATOM 812 N N . SER A 1 104 ? 13.095 0.780 3.654 1.00 85.69 104 SER A N 1
ATOM 813 C CA . SER A 1 104 ? 13.783 1.887 4.316 1.00 85.69 104 SER A CA 1
ATOM 814 C C . SER A 1 104 ? 13.835 3.086 3.378 1.00 85.69 104 SER A C 1
ATOM 816 O O . SER A 1 104 ? 13.711 2.911 2.169 1.00 85.69 104 SER A O 1
ATOM 818 N N . GLY A 1 105 ? 13.996 4.300 3.903 1.00 82.88 105 GLY A N 1
ATOM 819 C CA . GLY A 1 105 ? 14.011 5.506 3.079 1.00 82.88 105 GLY A CA 1
ATOM 820 C C . GLY A 1 105 ? 13.692 6.778 3.846 1.00 82.88 105 GLY A C 1
ATOM 821 O O . GLY A 1 105 ? 13.246 6.713 4.991 1.00 82.88 105 GLY A O 1
ATOM 822 N N . LEU A 1 106 ? 13.895 7.929 3.207 1.00 81.88 106 LEU A N 1
ATOM 823 C CA . LEU A 1 106 ? 13.612 9.231 3.820 1.00 81.88 106 LEU A CA 1
ATOM 824 C C . LEU A 1 106 ? 12.107 9.482 3.938 1.00 81.88 106 LEU A C 1
ATOM 826 O O . LEU A 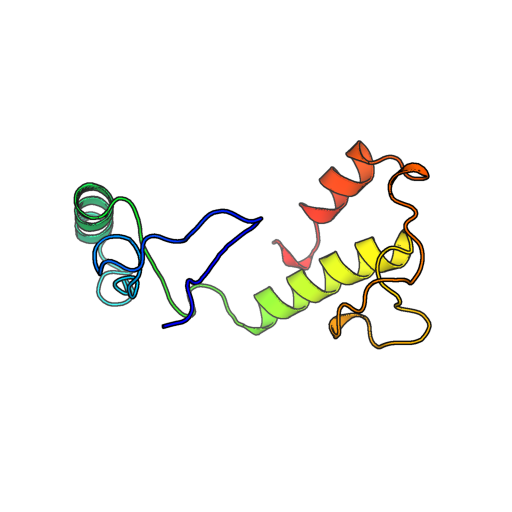1 106 ? 11.677 10.121 4.889 1.00 81.88 106 LEU A O 1
ATOM 830 N N . ALA A 1 107 ? 11.304 8.933 3.024 1.00 79.06 107 ALA A N 1
ATOM 831 C CA . ALA A 1 107 ? 9.850 9.081 3.062 1.00 79.06 107 ALA A CA 1
ATOM 832 C C . ALA A 1 107 ? 9.148 8.188 4.112 1.00 79.06 107 ALA A C 1
ATOM 834 O O . ALA A 1 107 ? 7.923 8.216 4.215 1.00 79.06 107 ALA A O 1
ATOM 835 N N . TYR A 1 108 ? 9.904 7.379 4.867 1.00 65.81 108 TYR A N 1
ATOM 836 C CA . TYR A 1 108 ? 9.397 6.469 5.907 1.00 65.81 108 TYR A CA 1
ATOM 837 C C . TYR A 1 108 ? 9.539 7.018 7.336 1.00 65.81 108 TYR A C 1
ATOM 839 O O . TYR A 1 108 ? 9.109 6.344 8.274 1.00 65.81 108 TYR A O 1
ATOM 847 N N . GLN A 1 109 ? 10.192 8.172 7.506 1.00 61.56 109 GLN A N 1
ATOM 848 C CA . GLN A 1 109 ? 10.480 8.808 8.799 1.00 61.56 109 GLN A CA 1
ATOM 849 C C . GLN A 1 109 ? 9.485 9.928 9.096 1.00 61.56 109 GLN A C 1
ATOM 851 O O . GLN A 1 109 ? 9.165 10.097 10.293 1.00 61.56 109 GLN A O 1
#

Sequence (109 aa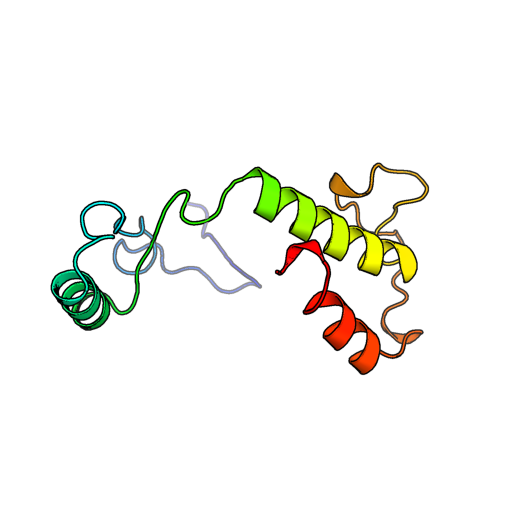):
MTILTSNGVALDLSPARFGELRESNDILTSAGALRERMAEEGYLFFRGLMPRETVLEARREILLKYATIGEIDGINHPVMEAIQSSRTFVDQVNLRAFTESVRSGLAYQ

Radius of gyration: 19.4 Å; chains: 1; bounding box: 45×33×46 Å

Secondary structure (DSSP, 8-state):
-PPPEETTEEP--STTTSSPPPB-GGGTT-HHHHHHHHHHHS--B-SS-S-HHHHHHHHHHHHHHHHHTTSB-TTTS-GGG-PBPSS--GGGS-HHHHHHHTT--GGG-